Protein AF-A0ABD2MVD8-F1 (afdb_monomer)

Secondary structure (DSSP, 8-state):
--BS-SEEEGGGTEEE--------TT---EEEEEEEE---SSS-SBPEEEEEEE------------------------GGGS----GGGGGSHHHHHHHHHHHHHHHHHSPPP-----

Nearest PDB structures (foldseek):
  8xt3-assembly1_Lp  TM=1.617E-01  e=7.236E+00  Homo sapiens

Mean predicted aligned error: 17.41 Å

Sequence (118 aa):
MIHWYTRKRPSLGQRTIIDNVIKKQLSKLKINDCRVKRGTNCGSVHRLVAAKLVVPYQTSRSGTRTALVPEEQGTSISEDERKIYHLNLLQQESVKHLYQRRLDSALAEAPPSEDIEE

Organism: NCBI:txid559131

Radius of gyration: 27.2 Å; Cα contacts (8 Å, |Δi|>4): 95; chains: 1; bounding box: 60×36×73 Å

Solvent-accessible surface area (backbone atoms only — not comparable to full-atom values): 8044 Å² total; per-residue (Å²): 125,82,49,94,48,29,32,50,41,77,97,73,74,42,72,41,77,82,76,81,90,85,77,66,88,88,48,83,64,40,78,79,45,76,47,32,35,84,46,79,94,76,85,60,53,54,41,33,77,48,71,43,72,47,73,84,78,77,76,79,77,78,73,83,74,89,66,84,86,82,85,90,75,95,71,80,74,55,77,91,71,60,81,83,74,72,64,75,51,57,76,37,68,70,52,36,52,54,48,49,57,49,50,53,52,54,58,68,70,48,76,82,75,79,78,78,80,129

pLDDT: mean 78.52, std 19.09, range [34.72, 95.5]

Foldseek 3Di:
DFDDFFFADVVVRDGHHDDDDDDDPPDPKDFPDWTWAADDPPVDRGTDIDTDIDDPDDDPPPPPPPDDDDDDDDDPPDPVPDDDDPVVCCVDPVVVVVVVVVVVVVVVPDDDDPPPDD

Structure (mmCIF, N/CA/C/O backbone):
data_AF-A0ABD2MVD8-F1
#
_entry.id   AF-A0ABD2MVD8-F1
#
loop_
_atom_site.group_PDB
_atom_site.id
_atom_site.type_symbol
_atom_site.label_atom_id
_atom_site.label_alt_id
_atom_site.label_comp_id
_atom_site.label_asym_id
_atom_site.label_entity_id
_atom_site.label_seq_id
_atom_site.pdbx_PDB_ins_code
_atom_site.Cartn_x
_atom_site.Cartn_y
_atom_site.Cartn_z
_atom_site.occupancy
_atom_site.B_iso_or_equiv
_atom_site.auth_seq_id
_atom_site.auth_comp_id
_atom_site.auth_asym_id
_atom_site.auth_atom_id
_atom_site.pdbx_PDB_model_num
ATOM 1 N N . MET A 1 1 ? 3.556 -13.386 -15.592 1.00 62.25 1 MET A N 1
ATOM 2 C CA . MET A 1 1 ? 4.929 -12.964 -15.952 1.00 62.25 1 MET A CA 1
ATOM 3 C C . MET A 1 1 ? 5.449 -12.008 -14.885 1.00 62.25 1 MET A C 1
ATOM 5 O O . MET A 1 1 ? 4.766 -11.032 -14.596 1.00 62.25 1 MET A O 1
ATOM 9 N N . ILE A 1 2 ? 6.593 -12.318 -14.267 1.00 77.25 2 ILE A N 1
ATOM 10 C CA . ILE A 1 2 ? 7.269 -11.457 -13.279 1.00 77.25 2 ILE A CA 1
ATOM 11 C C . ILE A 1 2 ? 8.383 -10.694 -13.995 1.00 77.25 2 ILE A C 1
ATOM 13 O O . ILE A 1 2 ? 8.972 -11.180 -14.963 1.00 77.25 2 ILE A O 1
ATOM 17 N N . HIS A 1 3 ? 8.628 -9.469 -13.557 1.00 84.56 3 HIS A N 1
ATOM 18 C CA . HIS A 1 3 ? 9.578 -8.562 -14.169 1.00 84.56 3 HIS A CA 1
ATOM 19 C C . HIS A 1 3 ? 10.663 -8.144 -13.170 1.00 84.56 3 HIS A C 1
ATOM 21 O O . HIS A 1 3 ? 10.386 -7.981 -11.990 1.00 84.56 3 HIS A O 1
ATOM 27 N N . TRP A 1 4 ? 11.891 -7.954 -13.656 1.00 88.38 4 TRP A N 1
ATOM 28 C CA . TRP A 1 4 ? 13.054 -7.605 -12.821 1.00 88.38 4 TRP A CA 1
ATOM 29 C C . TRP A 1 4 ? 13.393 -6.108 -12.819 1.00 88.38 4 TRP A C 1
ATOM 31 O O . TRP A 1 4 ? 14.261 -5.670 -12.082 1.00 88.38 4 TRP A O 1
ATOM 41 N N . TYR A 1 5 ? 12.732 -5.317 -13.664 1.00 92.94 5 TYR A N 1
ATOM 42 C CA . TYR A 1 5 ? 12.973 -3.883 -13.827 1.00 92.94 5 TYR A CA 1
ATOM 43 C C . TYR A 1 5 ? 11.657 -3.122 -13.781 1.00 92.94 5 TYR A C 1
ATOM 45 O O . TYR A 1 5 ? 10.640 -3.644 -14.249 1.00 92.94 5 TYR A O 1
ATOM 53 N N . THR A 1 6 ? 11.683 -1.889 -13.281 1.00 93.69 6 THR A N 1
ATOM 54 C CA . THR A 1 6 ? 10.486 -1.052 -13.135 1.00 93.69 6 THR A CA 1
ATOM 55 C C . THR A 1 6 ? 10.352 -0.023 -14.248 1.00 93.69 6 THR A C 1
ATOM 57 O O . THR A 1 6 ? 9.245 0.409 -14.524 1.00 93.69 6 THR A O 1
ATOM 60 N N . ARG A 1 7 ? 11.422 0.289 -14.987 1.00 92.81 7 ARG A N 1
ATOM 61 C CA . ARG A 1 7 ? 11.368 1.165 -16.165 1.00 92.81 7 ARG A CA 1
ATOM 62 C C . ARG A 1 7 ? 12.151 0.594 -17.340 1.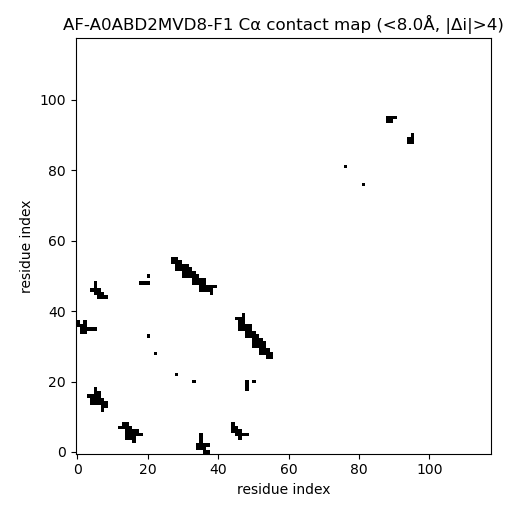00 92.81 7 ARG A C 1
ATOM 64 O O . ARG A 1 7 ? 13.213 -0.001 -17.162 1.00 92.81 7 ARG A O 1
ATOM 71 N N . LYS A 1 8 ? 11.640 0.803 -18.556 1.00 92.81 8 LYS A N 1
ATOM 72 C CA . LYS A 1 8 ? 12.334 0.515 -19.822 1.00 92.81 8 LYS A CA 1
ATOM 73 C C . LYS A 1 8 ? 12.445 1.793 -20.643 1.00 92.81 8 LYS A C 1
ATOM 75 O O . LYS A 1 8 ? 11.443 2.456 -20.855 1.00 92.81 8 LYS A O 1
ATOM 80 N N . ARG A 1 9 ? 13.627 2.117 -21.163 1.00 92.44 9 ARG A N 1
ATOM 81 C CA . ARG A 1 9 ? 13.820 3.198 -22.143 1.00 92.44 9 ARG A CA 1
ATOM 82 C C . ARG A 1 9 ? 14.218 2.576 -23.483 1.00 92.44 9 ARG A C 1
ATOM 84 O O . ARG A 1 9 ? 15.401 2.308 -23.674 1.00 92.44 9 ARG A O 1
ATOM 91 N N . PRO A 1 10 ? 13.261 2.293 -24.390 1.00 89.94 10 PRO A N 1
ATOM 92 C CA . PRO A 1 10 ? 13.557 1.607 -25.647 1.00 89.94 10 PRO A CA 1
ATOM 93 C C . PRO A 1 10 ? 14.575 2.351 -26.513 1.00 89.94 10 PRO A C 1
ATOM 95 O O . PRO A 1 10 ? 15.480 1.713 -27.032 1.00 89.94 10 PRO A O 1
ATOM 98 N N . SER A 1 11 ? 14.480 3.683 -26.580 1.00 92.62 11 SER A N 1
ATOM 99 C CA . SER A 1 11 ? 15.392 4.542 -27.352 1.00 92.62 11 SER A CA 1
ATOM 100 C C . SER A 1 11 ? 16.857 4.449 -26.922 1.00 92.62 11 SER A C 1
ATOM 102 O O . SER A 1 11 ? 17.740 4.708 -27.726 1.00 92.62 11 SER A O 1
ATOM 104 N N . LEU A 1 12 ? 17.120 4.068 -25.669 1.00 92.25 12 LEU A N 1
ATOM 105 C CA . LEU A 1 12 ? 18.468 3.926 -25.111 1.00 92.25 12 LEU A CA 1
ATOM 106 C C . LEU A 1 12 ? 18.836 2.462 -24.823 1.00 92.25 12 LEU A C 1
ATOM 108 O O . LEU A 1 12 ? 19.884 2.197 -24.249 1.00 92.25 12 LEU A O 1
ATOM 112 N N . GLY A 1 13 ? 17.947 1.504 -25.109 1.00 91.69 13 GLY A N 1
ATOM 113 C CA . GLY A 1 13 ? 18.134 0.095 -24.736 1.00 91.69 13 GLY A CA 1
ATOM 114 C C . GLY A 1 13 ? 18.179 -0.181 -23.222 1.00 91.69 13 GLY A C 1
ATOM 115 O O . GLY A 1 13 ? 18.470 -1.301 -22.808 1.00 91.69 13 GLY A O 1
ATOM 116 N N . GLN A 1 14 ? 17.864 0.803 -22.374 1.00 94.50 14 GLN A N 1
ATOM 117 C CA . GLN A 1 14 ? 18.086 0.731 -20.927 1.00 94.50 14 GLN A CA 1
ATOM 118 C C . GLN A 1 14 ? 16.904 0.133 -20.155 1.00 94.50 14 GLN A C 1
ATOM 120 O O . GLN A 1 14 ? 15.730 0.310 -20.505 1.00 94.50 14 GLN A O 1
ATOM 125 N N . ARG A 1 15 ? 17.224 -0.538 -19.044 1.00 94.50 15 ARG A N 1
ATOM 126 C CA . ARG A 1 15 ? 16.275 -1.075 -18.059 1.00 94.50 15 ARG A CA 1
ATOM 127 C C . ARG A 1 15 ? 16.759 -0.692 -16.666 1.00 94.50 15 ARG A C 1
ATOM 129 O O . ARG A 1 15 ? 17.923 -0.918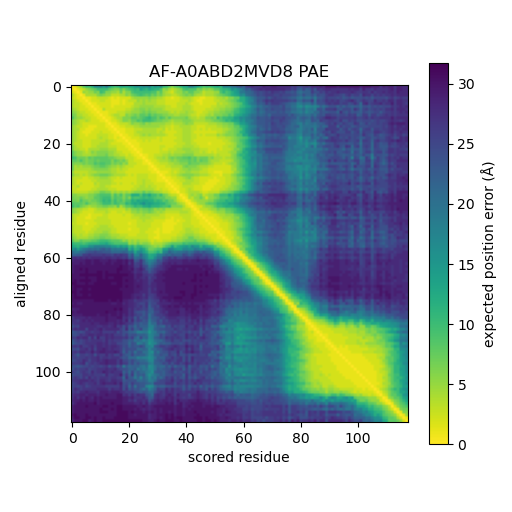 -16.359 1.00 94.50 15 ARG A O 1
ATOM 136 N N . THR A 1 16 ? 15.889 -0.119 -15.841 1.00 95.19 16 THR A N 1
ATOM 137 C CA . THR A 1 16 ? 16.261 0.365 -14.503 1.00 95.19 16 THR A CA 1
ATOM 138 C C . THR A 1 16 ? 15.220 -0.011 -13.450 1.00 95.19 16 THR A C 1
ATOM 140 O O . THR A 1 16 ? 14.058 -0.279 -13.771 1.00 95.19 16 THR A O 1
ATOM 143 N N . ILE A 1 17 ? 15.653 -0.048 -12.187 1.00 94.62 17 ILE A N 1
ATOM 144 C CA . ILE A 1 17 ? 14.809 -0.215 -10.999 1.00 94.62 17 ILE A CA 1
ATOM 145 C C . ILE A 1 17 ? 14.806 1.132 -10.283 1.00 94.62 17 ILE A C 1
ATOM 147 O O . ILE A 1 17 ? 15.823 1.541 -9.734 1.00 94.62 17 ILE A O 1
ATOM 151 N N . ILE A 1 18 ? 13.693 1.850 -10.368 1.00 94.44 18 ILE A N 1
ATOM 152 C CA . ILE A 1 18 ? 13.551 3.197 -9.792 1.00 94.44 18 ILE A CA 1
ATOM 153 C C . ILE A 1 18 ? 12.278 3.352 -8.959 1.00 94.44 18 ILE A C 1
ATOM 155 O O . ILE A 1 18 ? 12.164 4.300 -8.191 1.00 94.44 18 ILE A O 1
ATOM 159 N N . ASP A 1 19 ? 11.343 2.413 -9.088 1.00 93.19 19 ASP A N 1
ATOM 160 C CA . ASP A 1 19 ? 10.095 2.393 -8.338 1.00 93.19 19 ASP A CA 1
ATOM 161 C C . ASP A 1 19 ? 10.243 1.380 -7.197 1.00 93.19 19 ASP A C 1
ATOM 163 O O . ASP A 1 19 ? 10.553 0.212 -7.436 1.00 93.19 19 ASP A O 1
ATOM 167 N N . ASN A 1 20 ? 10.042 1.817 -5.954 1.00 93.88 20 ASN A N 1
ATOM 168 C CA . ASN A 1 20 ? 10.298 1.008 -4.763 1.00 93.88 20 ASN A CA 1
ATOM 169 C C . ASN A 1 20 ? 9.115 1.057 -3.793 1.00 93.88 20 ASN A C 1
ATOM 171 O O . ASN A 1 20 ? 8.376 2.039 -3.742 1.00 93.88 20 ASN A O 1
ATOM 175 N N . VAL A 1 21 ? 8.971 0.009 -2.979 1.00 93.75 21 VAL A N 1
ATOM 176 C CA . VAL A 1 21 ? 8.042 -0.018 -1.841 1.00 93.75 21 VAL A CA 1
ATOM 177 C C . VAL A 1 21 ? 8.863 0.085 -0.565 1.00 93.75 21 VAL A C 1
ATOM 179 O O . VAL A 1 21 ? 9.654 -0.805 -0.261 1.00 93.75 21 VAL A O 1
ATOM 182 N N . ILE A 1 22 ? 8.678 1.172 0.179 1.00 93.88 22 ILE A N 1
ATOM 183 C CA . ILE A 1 22 ? 9.423 1.460 1.407 1.00 93.88 22 ILE A CA 1
ATOM 184 C C . ILE A 1 22 ? 8.449 1.418 2.583 1.00 93.88 22 ILE A C 1
ATOM 186 O O . ILE A 1 22 ? 7.353 1.972 2.511 1.00 93.88 22 ILE A O 1
ATOM 190 N N . LYS A 1 23 ? 8.851 0.768 3.679 1.00 92.88 23 LYS A N 1
ATOM 191 C CA . LYS A 1 23 ? 8.099 0.761 4.939 1.00 92.88 23 LYS A CA 1
ATOM 192 C C . LYS A 1 23 ? 8.923 1.379 6.063 1.00 92.88 23 LYS A C 1
ATOM 194 O O . LYS A 1 23 ? 10.147 1.266 6.072 1.00 92.88 23 LYS A O 1
ATOM 199 N N . LYS A 1 24 ? 8.246 1.969 7.049 1.00 92.81 24 LYS A N 1
ATOM 200 C CA . LYS A 1 24 ? 8.893 2.380 8.303 1.00 92.81 24 LYS A CA 1
ATOM 201 C C . LYS A 1 24 ? 9.376 1.140 9.062 1.00 92.81 24 LYS A C 1
ATOM 203 O O . LYS A 1 24 ? 8.626 0.171 9.177 1.00 92.81 24 LYS A O 1
ATOM 208 N N . GLN A 1 25 ? 10.587 1.192 9.617 1.00 87.81 25 GLN A N 1
ATOM 209 C CA . GLN A 1 25 ? 11.192 0.074 10.352 1.00 87.81 25 GLN A CA 1
ATOM 210 C C . GLN A 1 25 ? 10.353 -0.351 11.567 1.00 87.81 25 GLN A C 1
ATOM 212 O O . GLN A 1 25 ? 10.147 -1.540 11.780 1.00 87.81 25 GLN A O 1
ATOM 217 N N . LEU A 1 26 ? 9.802 0.621 12.299 1.00 89.31 26 LEU A N 1
ATOM 218 C CA . LEU A 1 26 ? 8.966 0.392 13.485 1.00 89.31 26 LEU A CA 1
ATOM 219 C C . LEU A 1 26 ? 7.502 0.043 13.160 1.00 89.31 26 LEU A C 1
ATOM 221 O O . LEU A 1 26 ? 6.683 -0.117 14.062 1.00 89.31 26 LEU A O 1
ATOM 225 N N . SER A 1 27 ? 7.126 -0.048 11.881 1.00 86.25 27 SER A N 1
ATOM 226 C CA . SER A 1 27 ? 5.752 -0.391 11.516 1.00 86.25 27 SER A CA 1
ATOM 227 C C . SER A 1 27 ? 5.463 -1.867 11.785 1.00 86.25 27 SER A C 1
ATOM 229 O O . SER A 1 27 ? 6.202 -2.746 11.340 1.00 86.25 27 SER A O 1
ATOM 231 N N . LYS A 1 28 ? 4.315 -2.147 12.417 1.00 86.44 28 LYS A N 1
ATOM 232 C CA . LYS A 1 28 ? 3.778 -3.511 12.566 1.00 86.44 28 LYS A CA 1
ATOM 233 C C . LYS A 1 28 ? 3.296 -4.116 11.232 1.00 86.44 28 LYS A C 1
ATOM 235 O O . LYS A 1 28 ? 2.975 -5.301 11.180 1.00 86.44 28 LYS A O 1
ATOM 240 N N . LEU A 1 29 ? 3.251 -3.329 10.150 1.00 89.19 29 LEU A N 1
ATOM 241 C CA . LEU A 1 29 ? 2.884 -3.802 8.816 1.00 89.19 29 LEU A CA 1
ATOM 242 C C . LEU A 1 29 ? 3.954 -4.747 8.253 1.00 89.19 29 LEU A C 1
ATOM 244 O O . LEU A 1 29 ? 5.149 -4.423 8.184 1.00 89.19 29 LEU A O 1
ATOM 248 N N . LYS A 1 30 ? 3.514 -5.918 7.785 1.00 90.94 30 LYS A N 1
ATOM 249 C CA . LYS A 1 30 ? 4.380 -6.892 7.111 1.00 90.94 30 LYS A CA 1
ATOM 250 C C . LYS A 1 30 ? 4.099 -6.882 5.612 1.00 90.94 30 LYS A C 1
ATOM 252 O O . LYS A 1 30 ? 2.952 -6.992 5.191 1.00 90.94 30 LYS A O 1
ATOM 257 N N . ILE A 1 31 ? 5.151 -6.756 4.805 1.00 93.50 31 ILE A N 1
ATOM 258 C CA . ILE A 1 31 ? 5.075 -6.972 3.357 1.00 93.50 31 ILE A CA 1
ATOM 259 C C . ILE A 1 31 ? 5.224 -8.478 3.145 1.00 93.50 31 ILE A C 1
ATOM 261 O O . ILE A 1 31 ? 6.244 -9.040 3.527 1.00 93.50 31 ILE A O 1
ATOM 265 N N . ASN A 1 32 ? 4.198 -9.121 2.595 1.00 94.19 32 ASN A N 1
ATOM 266 C CA . ASN A 1 32 ? 4.183 -10.563 2.346 1.00 94.19 32 ASN A CA 1
ATOM 267 C C . ASN A 1 32 ? 4.744 -10.908 0.959 1.00 94.19 32 ASN A C 1
ATOM 269 O O . ASN A 1 32 ? 5.399 -11.924 0.776 1.00 94.19 32 ASN A O 1
ATOM 273 N N . ASP A 1 33 ? 4.488 -10.049 -0.028 1.00 94.50 33 ASP A N 1
ATOM 274 C CA . ASP A 1 33 ? 4.962 -10.224 -1.401 1.00 94.50 33 ASP A CA 1
ATOM 275 C C . ASP A 1 33 ? 5.174 -8.852 -2.042 1.00 94.50 33 ASP A C 1
ATOM 277 O O . ASP A 1 33 ? 4.420 -7.915 -1.770 1.00 94.50 33 ASP A O 1
ATOM 281 N N . CYS A 1 34 ? 6.185 -8.733 -2.897 1.00 93.38 34 CYS A N 1
ATOM 282 C CA . CYS A 1 34 ? 6.431 -7.550 -3.712 1.00 93.38 34 CYS A CA 1
ATOM 283 C C . CYS A 1 34 ? 6.894 -8.003 -5.093 1.00 93.38 34 CYS A C 1
ATOM 285 O O . CYS A 1 34 ? 7.886 -8.721 -5.218 1.00 93.38 34 CYS A O 1
ATOM 287 N N . ARG A 1 35 ? 6.159 -7.621 -6.139 1.00 94.56 35 ARG A N 1
ATOM 288 C CA . ARG A 1 35 ? 6.447 -8.046 -7.512 1.00 94.56 35 ARG A CA 1
ATOM 289 C C . ARG A 1 35 ? 6.243 -6.910 -8.485 1.00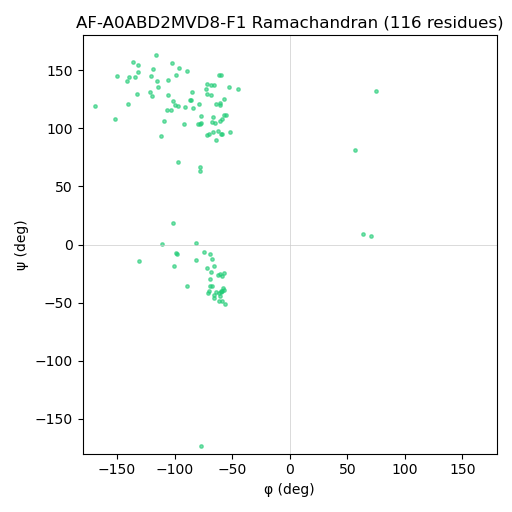 94.56 35 ARG A C 1
ATOM 291 O O . ARG A 1 35 ? 5.277 -6.153 -8.391 1.00 94.56 35 ARG A O 1
ATOM 298 N N . VAL A 1 36 ? 7.095 -6.880 -9.501 1.00 93.88 36 VAL A N 1
ATOM 299 C CA . VAL A 1 36 ? 6.870 -6.042 -10.671 1.00 93.88 36 VAL A CA 1
ATOM 300 C C . VAL A 1 36 ? 6.008 -6.807 -11.671 1.00 93.88 36 VAL A C 1
ATOM 302 O O . VAL A 1 36 ? 6.343 -7.917 -12.098 1.00 93.88 36 VAL A O 1
ATOM 305 N N . LYS A 1 37 ? 4.885 -6.203 -12.049 1.00 91.81 37 LYS A N 1
ATOM 306 C CA . LYS A 1 37 ? 3.890 -6.737 -12.979 1.00 91.81 37 LYS A CA 1
ATOM 307 C C . LYS A 1 37 ? 3.805 -5.861 -14.226 1.00 91.81 37 LYS A C 1
ATOM 309 O O . LYS A 1 37 ? 4.264 -4.716 -14.252 1.00 91.81 37 LYS A O 1
ATOM 314 N N . ARG A 1 38 ? 3.208 -6.403 -15.288 1.00 86.69 38 ARG A N 1
ATOM 315 C CA . ARG A 1 38 ? 2.781 -5.580 -16.423 1.00 86.69 38 ARG A CA 1
ATOM 316 C C . ARG A 1 38 ? 1.696 -4.624 -15.909 1.00 86.69 38 ARG A C 1
ATOM 318 O O . ARG A 1 38 ? 0.719 -5.086 -15.329 1.00 86.69 38 ARG A O 1
ATOM 325 N N . GLY A 1 39 ? 1.929 -3.321 -16.043 1.00 82.25 39 GLY A N 1
ATOM 326 C CA . GLY A 1 39 ? 0.947 -2.295 -15.689 1.00 82.25 39 GLY A CA 1
ATOM 327 C C . GLY A 1 39 ? -0.151 -2.167 -16.744 1.00 82.25 39 GLY A C 1
ATOM 328 O O . GLY A 1 39 ? -0.202 -2.942 -17.702 1.00 82.25 39 GLY A O 1
ATOM 329 N N . THR A 1 40 ? -1.013 -1.169 -16.579 1.00 81.94 40 THR A N 1
ATOM 330 C CA . THR A 1 40 ? -1.993 -0.775 -17.594 1.00 81.94 40 THR A CA 1
ATOM 331 C C . THR A 1 40 ? -1.298 -0.353 -18.890 1.00 81.94 40 THR A C 1
ATOM 333 O O . THR A 1 40 ? -0.208 0.221 -18.879 1.00 81.94 40 THR A O 1
ATOM 336 N N . ASN A 1 41 ? -1.926 -0.642 -20.032 1.00 80.00 41 ASN A N 1
ATOM 337 C CA . ASN A 1 41 ? -1.409 -0.266 -21.350 1.00 80.00 41 ASN A CA 1
ATOM 338 C C . ASN A 1 41 ? -1.683 1.223 -21.632 1.00 80.00 41 ASN A C 1
ATOM 340 O O . ASN A 1 41 ? -2.432 1.559 -22.539 1.00 80.00 41 ASN A O 1
ATOM 344 N N . CYS A 1 42 ? -1.098 2.113 -20.832 1.00 81.12 42 CYS A N 1
ATOM 345 C CA . CYS A 1 42 ? -1.268 3.567 -20.928 1.00 81.12 42 CYS A CA 1
ATOM 346 C C . CYS A 1 42 ? -0.091 4.275 -21.624 1.00 81.12 42 CYS A C 1
ATOM 348 O O . CYS A 1 42 ? 0.121 5.465 -21.424 1.00 81.12 42 CYS A O 1
ATOM 350 N N . GLY A 1 43 ? 0.738 3.546 -22.380 1.00 82.00 43 GLY A N 1
ATOM 351 C CA . GLY A 1 43 ? 1.945 4.107 -23.005 1.00 82.00 43 GLY A CA 1
ATOM 352 C C . GLY A 1 43 ? 3.070 4.449 -22.017 1.00 82.00 43 GLY A C 1
ATOM 353 O O . GLY A 1 43 ? 4.085 5.018 -22.411 1.00 82.00 43 GLY A O 1
ATOM 354 N N . SER A 1 44 ? 2.927 4.082 -20.740 1.00 87.62 44 SER A N 1
ATOM 355 C CA . SER A 1 44 ? 3.969 4.312 -19.744 1.00 87.62 44 SER A CA 1
ATOM 356 C C . SER A 1 44 ? 5.198 3.441 -19.998 1.00 87.62 44 SER A C 1
ATOM 358 O O . SER A 1 44 ? 5.117 2.237 -20.249 1.00 87.62 44 SER A O 1
ATOM 360 N N . VAL A 1 45 ? 6.369 4.060 -19.858 1.00 90.19 45 VAL A N 1
ATOM 361 C CA . VAL A 1 45 ? 7.669 3.378 -19.848 1.00 90.19 45 VAL A CA 1
ATOM 362 C C . VAL A 1 45 ? 7.939 2.634 -18.533 1.00 90.19 45 VAL A C 1
ATOM 364 O O . VAL A 1 45 ? 8.938 1.913 -18.427 1.00 90.19 45 VAL A O 1
ATOM 367 N N . HIS A 1 46 ? 7.061 2.806 -17.539 1.00 92.31 46 HIS A N 1
ATOM 368 C CA . HIS A 1 46 ? 7.133 2.168 -16.230 1.00 92.31 46 HIS A CA 1
ATOM 369 C C . HIS A 1 46 ? 6.275 0.901 -16.158 1.00 92.31 46 HIS A C 1
ATOM 371 O O . HIS A 1 46 ? 5.259 0.742 -16.834 1.00 92.31 46 HIS A O 1
ATOM 377 N N . ARG A 1 47 ? 6.697 -0.016 -15.294 1.00 91.62 47 ARG A N 1
ATOM 378 C CA . ARG A 1 47 ? 5.971 -1.214 -14.894 1.00 91.62 47 ARG A CA 1
ATOM 379 C C . ARG A 1 47 ? 5.349 -1.004 -13.524 1.00 91.62 47 ARG A C 1
ATOM 381 O O . ARG A 1 47 ? 5.829 -0.211 -12.724 1.00 91.62 47 ARG A O 1
ATOM 388 N N . LEU A 1 48 ? 4.291 -1.758 -13.251 1.00 92.75 48 LEU A N 1
ATOM 389 C CA . LEU A 1 48 ? 3.577 -1.669 -11.987 1.00 92.75 48 LEU A CA 1
ATOM 390 C C . LEU A 1 48 ? 4.341 -2.428 -10.902 1.00 92.75 48 LEU A C 1
ATOM 392 O O . LEU A 1 48 ? 4.529 -3.639 -11.021 1.00 92.75 48 LEU A O 1
ATOM 396 N N . VAL A 1 49 ? 4.727 -1.743 -9.830 1.00 94.19 49 VAL A N 1
ATOM 397 C CA . VAL A 1 49 ? 5.222 -2.382 -8.606 1.00 94.19 49 VAL A CA 1
ATOM 398 C C . VAL A 1 49 ? 4.034 -2.623 -7.684 1.00 94.19 49 VAL A C 1
ATOM 400 O O . VAL A 1 49 ? 3.347 -1.685 -7.294 1.00 94.19 49 VAL A O 1
ATOM 403 N N . ALA A 1 50 ? 3.765 -3.886 -7.365 1.00 94.19 50 ALA A N 1
ATOM 404 C CA . ALA A 1 50 ? 2.641 -4.281 -6.527 1.00 94.19 50 ALA A CA 1
ATOM 405 C C . ALA A 1 50 ? 3.145 -4.996 -5.272 1.00 94.19 50 ALA A C 1
ATOM 407 O O . ALA A 1 50 ? 3.883 -5.977 -5.376 1.00 94.19 50 ALA A O 1
ATOM 408 N N . ALA A 1 51 ? 2.698 -4.536 -4.103 1.00 94.56 51 ALA A N 1
ATOM 409 C CA . ALA A 1 51 ? 2.982 -5.166 -2.820 1.00 94.56 51 ALA A CA 1
ATOM 410 C C . ALA A 1 51 ? 1.706 -5.706 -2.167 1.00 94.56 51 ALA A C 1
ATOM 412 O O . ALA A 1 51 ? 0.657 -5.064 -2.196 1.00 94.56 51 ALA A O 1
ATOM 413 N N . LYS A 1 52 ? 1.812 -6.885 -1.550 1.00 95.06 52 LYS A N 1
ATOM 414 C CA . LYS A 1 52 ? 0.783 -7.467 -0.688 1.00 95.06 52 LYS A CA 1
ATOM 415 C C . LYS A 1 52 ? 1.161 -7.205 0.764 1.00 95.06 52 LYS A C 1
ATOM 417 O O . LYS A 1 52 ? 2.215 -7.647 1.220 1.00 95.06 52 LYS A O 1
ATOM 422 N N . LEU A 1 53 ? 0.296 -6.499 1.483 1.00 93.56 53 LEU A N 1
ATOM 423 C CA . LEU A 1 53 ? 0.507 -6.120 2.877 1.00 93.56 53 LEU A CA 1
ATOM 424 C C . LEU A 1 53 ? -0.371 -6.969 3.798 1.00 93.56 53 LEU A C 1
ATOM 426 O O . LEU A 1 53 ? -1.518 -7.265 3.471 1.00 93.56 53 LEU A O 1
ATOM 430 N N . VAL A 1 54 ? 0.172 -7.340 4.953 1.00 91.94 54 VAL A N 1
ATOM 431 C CA . VAL A 1 54 ? -0.577 -7.903 6.077 1.00 91.94 54 VAL A CA 1
ATOM 432 C C . VAL A 1 54 ? -0.732 -6.799 7.110 1.00 91.94 54 VAL A C 1
ATOM 434 O O . VAL A 1 54 ? 0.258 -6.306 7.663 1.00 91.94 54 VAL A O 1
ATOM 437 N N . VAL A 1 55 ? -1.983 -6.409 7.339 1.00 87.00 55 VAL A N 1
ATOM 438 C CA . VAL A 1 55 ? -2.361 -5.428 8.352 1.00 87.00 55 VAL A CA 1
ATOM 439 C C . VAL A 1 55 ? -2.803 -6.202 9.592 1.00 87.00 55 VAL A C 1
ATOM 441 O O . VAL A 1 55 ? -3.751 -6.983 9.493 1.00 87.00 55 VAL A O 1
ATOM 444 N N . PRO A 1 56 ? -2.135 -6.040 10.747 1.00 81.12 56 PRO A N 1
ATOM 445 C CA . PRO A 1 56 ? -2.620 -6.628 11.985 1.00 81.12 56 PRO A CA 1
ATOM 446 C C . PRO A 1 56 ? -3.917 -5.914 12.374 1.00 81.12 56 PRO A C 1
ATOM 448 O O . PRO A 1 56 ? -3.896 -4.761 12.800 1.00 81.12 56 PRO A O 1
ATOM 451 N N . TYR A 1 57 ? -5.050 -6.583 12.176 1.00 76.94 57 TYR A N 1
ATOM 452 C CA . TYR A 1 57 ? -6.346 -6.078 12.608 1.00 76.94 57 TYR A CA 1
ATOM 453 C C . TYR A 1 57 ? -6.470 -6.290 14.117 1.00 76.94 57 TYR A C 1
ATOM 455 O O . TYR A 1 57 ? -6.552 -7.425 14.585 1.00 76.94 57 TYR A O 1
ATOM 463 N N . GLN A 1 58 ? -6.444 -5.205 14.890 1.00 71.94 58 GLN A N 1
ATOM 464 C CA . GLN A 1 58 ? -6.820 -5.264 16.297 1.00 71.94 58 GLN A CA 1
ATOM 465 C C . GLN A 1 58 ? -8.344 -5.264 16.366 1.00 71.94 58 GLN A C 1
ATOM 467 O O . GLN A 1 58 ? -8.982 -4.229 16.184 1.00 71.94 58 GLN A O 1
ATOM 472 N N . THR A 1 59 ? -8.937 -6.430 16.623 1.00 60.59 59 THR A N 1
ATOM 473 C CA . THR A 1 59 ? -10.336 -6.477 17.048 1.00 60.59 59 THR A CA 1
ATOM 474 C C . THR A 1 59 ? -10.365 -5.820 18.425 1.00 60.59 59 THR A C 1
ATOM 476 O O . THR A 1 59 ? -9.839 -6.397 19.381 1.00 60.59 59 THR A O 1
ATOM 479 N N . SER A 1 60 ? -10.939 -4.626 18.576 1.00 54.69 60 SER A N 1
ATOM 480 C CA . SER A 1 60 ? -11.329 -4.207 19.918 1.00 54.69 60 SER A CA 1
ATOM 481 C C . SER A 1 60 ? -12.456 -5.148 20.327 1.00 54.69 60 SER A C 1
ATOM 483 O O . SER A 1 60 ? -13.604 -4.952 19.927 1.00 54.69 60 SER A O 1
ATOM 485 N N . ARG A 1 61 ? -12.146 -6.208 21.076 1.00 50.31 61 ARG A N 1
ATOM 486 C CA . ARG A 1 61 ? -13.171 -6.874 21.872 1.00 50.31 61 ARG A CA 1
ATOM 487 C C . ARG A 1 61 ? -13.643 -5.818 22.861 1.00 50.31 61 ARG A C 1
ATOM 489 O O . ARG A 1 61 ? -12.964 -5.537 23.842 1.00 50.31 61 ARG A O 1
ATOM 496 N N . SER A 1 62 ? -14.752 -5.160 22.533 1.00 45.34 62 SER A N 1
ATOM 497 C CA . SER A 1 62 ? -15.516 -4.393 23.505 1.00 45.34 62 SER A CA 1
ATOM 498 C C . SER A 1 62 ? -16.014 -5.423 24.505 1.00 45.34 62 SER A C 1
ATOM 500 O O . SER A 1 62 ? -17.017 -6.089 24.273 1.00 45.34 62 SER A O 1
ATOM 502 N N . GLY A 1 63 ? -15.218 -5.666 25.542 1.00 41.00 63 GLY A N 1
ATOM 503 C CA . GLY A 1 63 ? -15.645 -6.454 26.676 1.00 41.00 63 GLY A CA 1
ATOM 504 C C . GLY A 1 63 ? -16.760 -5.682 27.352 1.00 41.00 63 GLY A C 1
ATOM 505 O O . GLY A 1 63 ? -16.503 -4.681 28.017 1.00 41.00 63 GLY A O 1
ATOM 506 N N . THR A 1 64 ? -17.990 -6.137 27.154 1.00 45.62 64 THR A N 1
ATOM 507 C CA . THR A 1 64 ? -19.091 -5.912 28.080 1.00 45.62 64 THR A CA 1
ATOM 508 C C . THR A 1 64 ? -18.599 -6.341 29.463 1.00 45.62 64 THR A C 1
ATOM 510 O O . THR A 1 64 ? -18.545 -7.528 29.769 1.00 45.62 64 THR A O 1
ATOM 513 N N . ARG A 1 65 ? -18.140 -5.386 30.277 1.00 39.66 65 ARG A N 1
ATOM 514 C CA . ARG A 1 65 ? -17.925 -5.576 31.714 1.00 39.66 65 ARG A CA 1
ATOM 515 C C . ARG A 1 65 ? -19.149 -5.031 32.437 1.00 39.66 65 ARG A C 1
ATOM 517 O O . ARG A 1 65 ? -19.078 -4.006 33.101 1.00 39.66 65 ARG A O 1
ATOM 524 N N . THR A 1 66 ? -20.269 -5.733 32.316 1.00 42.34 66 THR A N 1
ATOM 525 C CA . THR A 1 66 ? -21.184 -5.864 33.450 1.00 42.34 66 THR A CA 1
ATOM 526 C C . THR A 1 66 ? -20.491 -6.797 34.434 1.00 42.34 66 THR A C 1
ATOM 528 O O . THR A 1 66 ? -20.517 -8.012 34.285 1.00 42.34 66 THR A O 1
ATOM 531 N N . ALA A 1 67 ? -19.772 -6.226 35.394 1.00 36.09 67 ALA A N 1
ATOM 532 C CA . ALA A 1 67 ? -19.360 -6.944 36.588 1.00 36.09 67 ALA A CA 1
ATOM 533 C C . ALA A 1 67 ? -19.219 -5.921 37.711 1.00 36.09 67 ALA A C 1
ATOM 535 O O . ALA A 1 67 ? -18.328 -5.070 37.697 1.00 36.09 67 ALA A O 1
ATOM 536 N N . LEU A 1 68 ? -20.178 -6.006 38.625 1.00 42.81 68 LEU A N 1
ATOM 537 C CA . LEU A 1 68 ? -20.212 -5.375 39.932 1.00 42.81 68 LEU A CA 1
ATOM 538 C C . LEU A 1 68 ? -18.844 -5.540 40.620 1.00 42.81 68 LEU A C 1
ATOM 540 O O . LEU A 1 68 ? -18.256 -6.619 40.602 1.00 42.81 68 LEU A O 1
ATOM 544 N N . VAL A 1 69 ? -18.330 -4.453 41.188 1.00 37.94 69 VAL A N 1
ATOM 545 C CA . VAL A 1 69 ? -17.131 -4.429 42.049 1.00 37.94 69 VAL A CA 1
ATOM 546 C C . VAL A 1 69 ? -17.531 -5.095 43.383 1.00 37.94 69 VAL A C 1
ATOM 548 O O . VAL A 1 69 ? -18.659 -4.858 43.820 1.00 37.94 69 VAL A O 1
ATOM 551 N N . PRO A 1 70 ? -16.698 -5.953 44.013 1.00 42.03 70 PRO A N 1
ATOM 552 C CA . PRO A 1 70 ? -15.681 -5.427 44.928 1.00 42.03 70 PRO A CA 1
ATOM 553 C C . PRO A 1 70 ? -14.306 -6.125 44.907 1.00 42.03 70 PRO A C 1
ATOM 555 O O . PRO A 1 70 ? -14.203 -7.344 44.883 1.00 42.03 70 PRO A O 1
ATOM 558 N N . GLU A 1 71 ? -13.287 -5.267 45.024 1.00 41.50 71 GLU A N 1
ATOM 559 C CA . GLU A 1 71 ? -12.062 -5.429 45.829 1.00 41.50 71 GLU A CA 1
ATOM 560 C C . GLU A 1 71 ? -10.924 -6.379 45.383 1.00 41.50 71 GLU A C 1
ATOM 562 O O . GLU A 1 71 ? -11.089 -7.545 45.046 1.00 41.50 71 GLU A O 1
ATOM 567 N N . GLU A 1 72 ? -9.724 -5.791 45.454 1.00 44.44 72 GLU A N 1
ATOM 568 C CA . GLU A 1 72 ? -8.419 -6.399 45.731 1.00 44.44 72 GLU A CA 1
ATOM 569 C C . GLU A 1 72 ? -7.913 -7.545 44.844 1.00 44.44 72 GLU A C 1
ATOM 571 O O . GLU A 1 72 ? -7.867 -8.709 45.231 1.00 44.44 72 GLU A O 1
ATOM 576 N N . GLN A 1 73 ? -7.347 -7.171 43.694 1.00 34.72 73 GLN A N 1
ATOM 577 C CA . GLN A 1 73 ? -6.033 -7.661 43.256 1.00 34.72 73 GLN A CA 1
ATOM 578 C C . GLN A 1 73 ? -5.565 -6.841 42.053 1.00 34.72 73 GLN A C 1
ATOM 580 O O . GLN A 1 73 ? -6.226 -6.781 41.016 1.00 34.72 73 GLN A O 1
ATOM 585 N N . GLY A 1 74 ? -4.422 -6.172 42.213 1.00 40.38 74 GLY A N 1
ATOM 586 C CA . GLY A 1 74 ? -3.829 -5.301 41.206 1.00 40.38 74 GLY A CA 1
ATOM 587 C C . GLY A 1 74 ? -3.531 -6.049 39.911 1.00 40.38 74 GLY A C 1
ATOM 588 O O . GLY A 1 74 ? -2.472 -6.644 39.751 1.00 40.38 74 GLY A O 1
ATOM 589 N N . THR A 1 75 ? -4.455 -5.981 38.960 1.00 38.75 75 THR A N 1
ATOM 590 C CA . THR A 1 75 ? -4.173 -6.266 37.557 1.00 38.75 75 THR A CA 1
ATOM 591 C C . THR A 1 75 ? -3.817 -4.936 36.919 1.00 38.75 75 THR A C 1
ATOM 593 O O . THR A 1 75 ? -4.673 -4.080 36.692 1.00 38.75 75 THR A O 1
ATOM 596 N N . SER A 1 76 ? -2.523 -4.728 36.692 1.00 44.84 76 SER A N 1
ATOM 597 C CA . SER A 1 76 ? -2.011 -3.600 35.927 1.00 44.84 76 SER A CA 1
ATOM 598 C C . SER A 1 76 ? -2.591 -3.664 34.514 1.00 44.84 76 SER A C 1
ATOM 600 O O . SER A 1 76 ? -2.083 -4.356 33.636 1.00 44.84 76 SER A O 1
ATOM 602 N N . ILE A 1 77 ? -3.693 -2.944 34.295 1.00 47.03 77 ILE A N 1
ATOM 603 C CA . ILE A 1 77 ? -4.170 -2.616 32.952 1.00 47.03 77 ILE A CA 1
ATOM 604 C C . ILE A 1 77 ? -3.006 -1.889 32.280 1.00 47.03 77 ILE A C 1
ATOM 606 O O . ILE A 1 77 ? -2.642 -0.795 32.719 1.00 47.03 77 ILE A O 1
ATOM 610 N N . SER A 1 78 ? -2.392 -2.525 31.280 1.00 51.81 78 SER A N 1
ATOM 611 C CA . SER A 1 78 ? -1.294 -1.930 30.519 1.00 51.81 78 SER A CA 1
ATOM 612 C C . SER A 1 78 ? -1.725 -0.556 29.995 1.00 51.81 78 SER A C 1
ATOM 614 O O . SER A 1 78 ? -2.858 -0.389 29.540 1.00 51.81 78 SER A O 1
ATOM 616 N N . GLU A 1 79 ? -0.862 0.457 30.104 1.00 53.62 79 GLU A N 1
ATOM 617 C CA . GLU A 1 79 ? -1.197 1.833 29.695 1.00 53.62 79 GLU A CA 1
ATOM 618 C C . GLU A 1 79 ? -1.627 1.916 28.217 1.00 53.62 79 GLU A C 1
ATOM 620 O O . GLU A 1 79 ? -2.436 2.771 27.861 1.00 53.62 79 GLU A O 1
ATOM 625 N N . ASP A 1 80 ? -1.191 0.955 27.394 1.00 52.34 80 ASP A N 1
ATOM 626 C CA . ASP A 1 80 ? -1.572 0.782 25.987 1.00 52.34 80 ASP A CA 1
ATOM 627 C C . ASP A 1 80 ? -3.057 0.416 25.764 1.00 52.34 80 ASP A C 1
ATOM 629 O O . ASP A 1 80 ? -3.578 0.591 24.661 1.00 52.34 80 ASP A O 1
ATOM 633 N N . GLU A 1 81 ? -3.766 -0.080 26.783 1.00 55.84 81 GLU A N 1
ATOM 634 C CA . GLU A 1 81 ? -5.179 -0.484 26.690 1.00 55.84 81 GLU A CA 1
ATOM 635 C C . GLU A 1 81 ? -6.160 0.586 27.186 1.00 55.84 81 GLU A C 1
ATOM 637 O O . GLU A 1 81 ? -7.378 0.458 27.006 1.00 55.84 81 GLU A O 1
ATOM 642 N N . ARG A 1 82 ? -5.666 1.675 27.785 1.00 61.53 82 ARG A N 1
ATOM 643 C CA . ARG A 1 82 ? -6.534 2.768 28.228 1.00 61.53 82 ARG A CA 1
ATOM 644 C C . ARG A 1 82 ? -6.919 3.619 27.025 1.00 61.53 82 ARG A C 1
ATOM 646 O O . ARG A 1 82 ? -6.143 4.437 26.542 1.00 61.53 82 ARG A O 1
ATOM 653 N N . LYS A 1 83 ? -8.155 3.450 26.545 1.00 65.56 83 LYS A N 1
ATOM 654 C CA . LYS A 1 83 ? -8.755 4.371 25.570 1.00 65.56 83 LYS A CA 1
ATOM 655 C C . LYS A 1 83 ? -8.701 5.791 26.140 1.00 65.56 83 LYS A C 1
ATOM 657 O O . LYS A 1 83 ? -9.387 6.099 27.112 1.00 65.56 83 LYS A O 1
ATOM 662 N N . ILE A 1 84 ? -7.879 6.645 25.536 1.00 75.56 84 ILE A N 1
ATOM 663 C CA . ILE A 1 84 ? -7.797 8.060 25.894 1.00 75.56 84 ILE A CA 1
ATOM 664 C C . ILE A 1 84 ? -9.008 8.751 25.273 1.00 75.56 84 ILE A C 1
ATOM 666 O O . ILE A 1 84 ? -9.069 8.964 24.062 1.00 75.56 84 ILE A O 1
ATOM 670 N N . TYR A 1 85 ? -9.995 9.076 26.101 1.00 78.62 85 TYR A N 1
ATOM 671 C CA . TYR A 1 85 ? -11.125 9.894 25.683 1.00 78.62 85 TYR A CA 1
ATOM 672 C C . TYR A 1 85 ? -10.760 11.372 25.814 1.00 78.62 85 TYR A C 1
ATOM 674 O O . TYR A 1 85 ? -10.292 11.819 26.861 1.00 78.62 85 TYR A O 1
ATOM 682 N N . HIS A 1 86 ? -11.012 12.152 24.764 1.00 83.50 86 HIS A N 1
ATOM 683 C CA . HIS A 1 86 ? -10.838 13.605 24.779 1.00 83.50 86 HIS A CA 1
ATOM 684 C C . HIS A 1 86 ? -12.009 14.290 25.502 1.00 83.50 86 HIS A C 1
ATOM 686 O O . HIS A 1 86 ? -12.816 14.991 24.893 1.00 83.50 86 HIS A O 1
ATOM 692 N N . LEU A 1 87 ? -12.124 14.057 26.813 1.00 84.94 87 LEU A N 1
ATOM 693 C CA . LEU A 1 87 ? 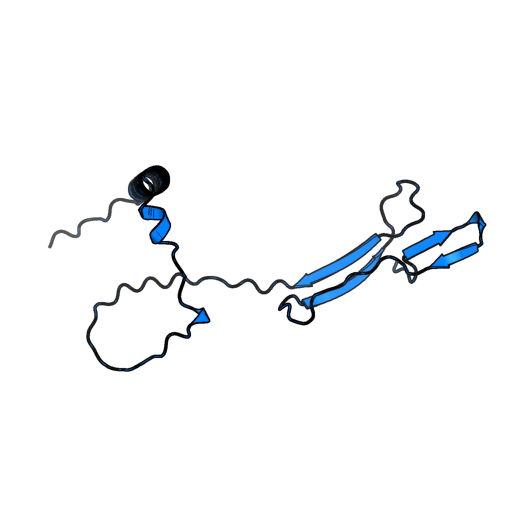-13.221 14.573 27.644 1.00 84.94 87 LEU A CA 1
ATOM 694 C C . LEU A 1 87 ? -13.262 16.105 27.693 1.00 84.94 87 LEU A C 1
ATOM 696 O O . LEU A 1 87 ? -14.330 16.688 27.842 1.00 84.94 87 LEU A O 1
ATOM 700 N N . ASN A 1 88 ? -12.121 16.766 27.497 1.00 89.19 88 ASN A N 1
ATOM 701 C CA . ASN A 1 88 ? -12.037 18.221 27.402 1.00 89.19 88 ASN A CA 1
ATOM 702 C C . ASN A 1 88 ? -12.887 18.792 26.255 1.00 89.19 88 ASN A C 1
ATOM 704 O O . ASN A 1 88 ? -13.361 19.919 26.352 1.00 89.19 88 ASN A O 1
ATOM 708 N N . LEU A 1 89 ? -13.132 18.020 25.191 1.00 88.06 89 LEU A N 1
ATOM 709 C CA . LEU A 1 89 ? -13.974 18.470 24.083 1.00 88.06 89 LEU A CA 1
ATOM 710 C C . LEU A 1 89 ? -15.447 18.612 24.488 1.00 88.06 89 LEU A C 1
ATOM 712 O O . LEU A 1 89 ? -16.152 19.416 23.891 1.00 88.06 89 LEU A O 1
ATOM 716 N N . LEU A 1 90 ? -15.909 17.908 25.529 1.00 88.62 90 LEU A N 1
ATOM 717 C CA . LEU A 1 90 ? -17.282 18.041 26.039 1.00 88.62 90 LEU A CA 1
ATOM 718 C C . LEU A 1 90 ? -17.556 19.407 26.687 1.00 88.62 90 LEU A C 1
ATOM 720 O O . LEU A 1 90 ? -18.714 19.739 26.926 1.00 88.62 90 LEU A O 1
ATOM 724 N N . GLN A 1 91 ? -16.517 20.207 26.947 1.00 92.06 91 GLN A N 1
ATOM 725 C CA . GLN A 1 91 ? -16.665 21.594 27.394 1.00 92.06 91 GLN A CA 1
ATOM 726 C C . GLN A 1 91 ? -17.170 22.515 26.273 1.00 92.06 91 GLN A C 1
ATOM 728 O O . GLN A 1 91 ? -17.689 23.591 26.553 1.00 92.06 91 GLN A O 1
ATOM 733 N N . GLN A 1 92 ? -17.025 22.115 25.004 1.00 95.50 92 GLN A N 1
ATOM 734 C CA . GLN A 1 92 ? -17.548 22.871 23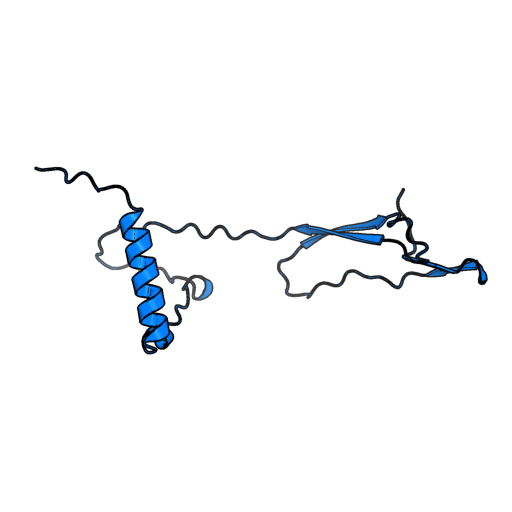.869 1.00 95.50 92 GLN A CA 1
ATOM 735 C C . GLN A 1 92 ? -19.012 22.503 23.615 1.00 95.50 92 GLN A C 1
ATOM 737 O O . GLN A 1 92 ? -19.335 21.341 23.358 1.00 95.50 92 GLN A O 1
ATOM 742 N N . GLU A 1 93 ? -19.895 23.505 23.611 1.00 93.06 93 GLU A N 1
ATOM 743 C CA . GLU A 1 93 ? -21.346 23.300 23.481 1.00 93.06 93 GLU A CA 1
ATOM 744 C C . GLU A 1 93 ? -21.725 22.560 22.186 1.00 93.06 93 GLU A C 1
ATOM 746 O O . GLU A 1 93 ? -22.583 21.679 22.186 1.00 93.06 93 GLU A O 1
ATOM 751 N N . SER A 1 94 ? -21.021 22.844 21.084 1.00 94.19 94 SER A N 1
ATOM 752 C CA . SER A 1 94 ? -21.234 22.185 19.790 1.00 94.19 94 SER A CA 1
ATOM 753 C C . SER A 1 94 ? -20.914 20.687 19.826 1.00 94.19 94 SER A C 1
ATOM 755 O O . SER A 1 94 ? -21.653 19.877 19.263 1.00 94.19 94 SER A O 1
ATOM 757 N N . VAL A 1 95 ? -19.836 20.303 20.515 1.00 92.25 95 VAL A N 1
ATOM 758 C CA . VAL A 1 95 ? -19.429 18.902 20.677 1.00 92.25 95 VAL A CA 1
ATOM 759 C C . VAL A 1 95 ? -20.392 18.181 21.612 1.00 92.25 95 VAL A C 1
ATOM 761 O O . VAL A 1 95 ? -20.802 17.060 21.315 1.00 92.25 95 VAL A O 1
ATOM 764 N N . LYS A 1 96 ? -20.807 18.838 22.700 1.00 94.06 96 LYS A N 1
ATOM 765 C CA . LYS A 1 96 ? -21.806 18.318 23.637 1.00 94.06 96 LYS A CA 1
ATOM 766 C C . LYS A 1 96 ? -23.137 18.033 22.940 1.00 94.06 96 LYS A C 1
ATOM 768 O O . LYS A 1 96 ? -23.656 16.928 23.064 1.00 94.06 96 LYS A O 1
ATOM 773 N N . HIS A 1 97 ? -23.647 18.978 22.147 1.00 95.25 97 HIS A N 1
ATOM 774 C CA . HIS A 1 97 ? -24.874 18.791 21.362 1.00 95.25 97 HIS A CA 1
ATOM 775 C C . HIS A 1 97 ? -24.758 17.648 20.349 1.00 95.25 97 HIS A C 1
ATOM 777 O O . HIS A 1 97 ? -25.665 16.824 20.231 1.00 95.25 97 HIS A O 1
ATOM 783 N N . LEU A 1 98 ? -23.636 17.564 19.628 1.00 93.38 98 LEU A N 1
ATOM 784 C CA . LEU A 1 98 ? -23.403 16.475 18.679 1.00 93.38 98 LEU A CA 1
ATOM 785 C C . LEU A 1 98 ? -23.377 15.112 19.379 1.00 93.38 98 LEU A C 1
ATOM 787 O O . LEU A 1 98 ? -23.915 14.137 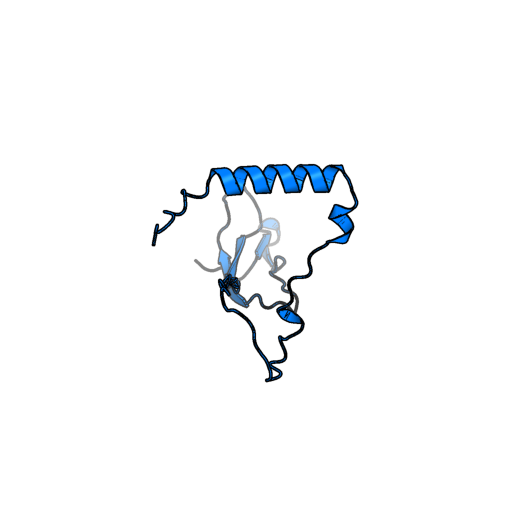18.853 1.00 93.38 98 LEU A O 1
ATOM 791 N N . TYR A 1 99 ? -22.740 15.045 20.548 1.00 92.88 99 TYR A N 1
ATOM 792 C CA . TYR A 1 99 ? -22.656 13.827 21.340 1.00 92.88 99 TYR A CA 1
ATOM 793 C C . TYR A 1 99 ? -24.032 13.406 21.863 1.00 92.88 99 TYR A C 1
ATOM 795 O O . TYR A 1 99 ? -24.411 12.252 21.678 1.00 92.88 99 TYR A O 1
ATOM 803 N N . GLN A 1 100 ? -24.808 14.351 22.403 1.00 93.00 100 GLN A N 1
ATOM 804 C CA . GLN A 1 100 ? -26.175 14.112 22.868 1.00 93.00 100 GLN A CA 1
ATOM 805 C C . GLN A 1 100 ? -27.054 13.543 21.751 1.00 93.00 100 GLN A C 1
ATOM 807 O O . GLN A 1 100 ? -27.613 12.465 21.897 1.00 93.00 100 GLN A O 1
ATOM 812 N N . ARG A 1 101 ? -27.069 14.184 20.575 1.00 94.38 101 ARG A N 1
ATOM 813 C CA . ARG A 1 101 ? -27.864 13.714 19.431 1.00 94.38 101 ARG A CA 1
ATOM 814 C C . ARG A 1 101 ? -27.522 12.278 19.020 1.00 94.38 101 ARG A C 1
ATOM 816 O O . ARG A 1 101 ? -28.401 11.512 18.629 1.00 94.38 101 ARG A O 1
ATOM 823 N N . ARG A 1 102 ? -26.235 11.918 19.059 1.00 93.25 102 ARG A N 1
ATOM 824 C CA . ARG A 1 102 ? -25.773 10.558 18.741 1.00 93.25 102 ARG A CA 1
ATOM 825 C C . ARG A 1 102 ? -26.193 9.554 19.809 1.00 93.25 102 ARG A C 1
ATOM 827 O O . ARG A 1 102 ? -26.580 8.450 19.443 1.00 93.25 102 ARG A O 1
ATOM 834 N N . LEU A 1 103 ? -26.131 9.934 21.086 1.00 91.94 103 LEU A N 1
ATOM 835 C CA . LEU A 1 103 ? -26.622 9.108 22.188 1.00 91.94 103 LEU A CA 1
ATOM 836 C C . LEU A 1 103 ? -28.120 8.848 22.053 1.00 91.94 103 LEU A C 1
ATOM 838 O O . LEU A 1 103 ? -28.528 7.695 22.097 1.00 91.94 103 LEU A O 1
ATOM 842 N N . ASP A 1 104 ? -28.911 9.892 21.812 1.00 93.75 104 ASP A N 1
ATOM 843 C CA . ASP A 1 104 ? -30.364 9.776 21.663 1.00 93.75 104 ASP A CA 1
ATOM 844 C C . ASP A 1 104 ? -30.726 8.845 20.494 1.00 93.75 104 ASP A C 1
ATOM 846 O O . ASP A 1 104 ? -31.616 8.007 20.609 1.00 93.75 104 ASP A O 1
ATOM 850 N N . SER A 1 105 ? -29.984 8.938 19.384 1.00 92.38 105 SER A N 1
ATOM 851 C CA . SER A 1 105 ? -30.174 8.057 18.223 1.00 92.38 105 SER A CA 1
ATOM 852 C C . SER A 1 105 ? -29.837 6.599 18.554 1.00 92.38 105 SER A C 1
ATOM 854 O O . SER A 1 105 ? -30.584 5.697 18.196 1.00 92.38 105 SER A O 1
ATOM 856 N N . ALA A 1 106 ? -28.737 6.363 19.274 1.00 89.75 106 ALA A N 1
ATOM 857 C CA . ALA A 1 106 ? -28.331 5.018 19.675 1.00 89.75 106 ALA A CA 1
ATOM 858 C C . ALA A 1 106 ? -29.302 4.390 20.689 1.00 89.75 106 ALA A C 1
ATOM 860 O O . ALA A 1 106 ? -29.542 3.188 20.641 1.00 89.75 106 ALA A O 1
ATOM 861 N N . LEU A 1 107 ? -29.869 5.198 21.591 1.00 89.19 107 LEU A N 1
ATOM 862 C CA . LEU A 1 107 ? -30.888 4.757 22.545 1.00 89.19 107 LEU A CA 1
ATOM 863 C C . LEU A 1 107 ? -32.214 4.435 21.851 1.00 89.19 107 LEU A C 1
ATOM 865 O O . LEU A 1 107 ? -32.876 3.482 22.238 1.00 89.19 107 LEU A O 1
ATOM 869 N N . ALA A 1 108 ? -32.582 5.186 20.810 1.00 86.12 108 ALA A N 1
ATOM 870 C CA . ALA A 1 108 ? -33.777 4.905 20.018 1.00 86.12 108 ALA A CA 1
ATOM 871 C C . ALA A 1 108 ? -33.655 3.620 19.176 1.00 86.12 108 ALA A C 1
ATOM 873 O O . ALA A 1 108 ? -34.659 2.969 18.904 1.00 86.12 108 ALA A O 1
ATOM 874 N N . GLU A 1 109 ? -32.441 3.257 18.753 1.00 81.19 109 GLU A N 1
ATOM 875 C CA . GLU A 1 109 ? -32.171 2.014 18.016 1.00 81.19 109 GLU A CA 1
ATOM 876 C C . GLU A 1 109 ? -32.035 0.782 18.927 1.00 81.19 109 GLU A C 1
ATOM 878 O O . GLU A 1 109 ? -32.049 -0.350 18.437 1.00 81.19 109 GLU A O 1
ATOM 883 N N . ALA A 1 110 ? -31.902 0.972 20.243 1.00 75.81 110 ALA A N 1
ATOM 884 C CA . ALA A 1 110 ? -31.842 -0.135 21.183 1.00 75.81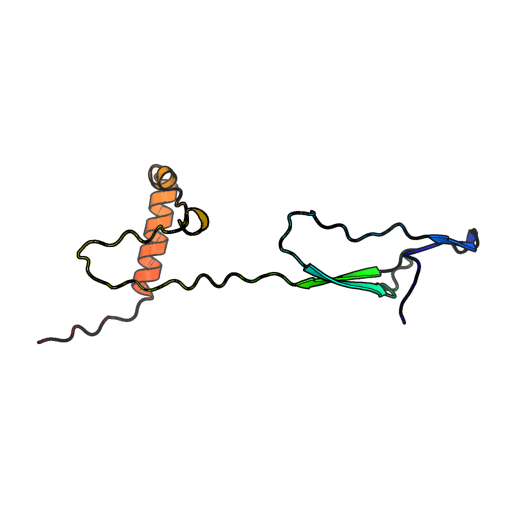 110 ALA A CA 1
ATOM 885 C C . ALA A 1 110 ? -33.233 -0.790 21.313 1.00 75.81 110 ALA A C 1
ATOM 887 O O . ALA A 1 110 ? -34.219 -0.083 21.537 1.00 75.81 110 ALA A O 1
ATOM 888 N N . PRO A 1 111 ? -33.351 -2.126 21.180 1.00 68.88 111 PRO A N 1
ATOM 889 C CA . PRO A 1 111 ? -34.615 -2.804 21.436 1.00 68.88 111 PRO A CA 1
ATOM 890 C C . PRO A 1 111 ? -35.028 -2.578 22.898 1.00 68.88 111 PRO A C 1
ATOM 892 O O . PRO A 1 111 ? -34.146 -2.502 23.761 1.00 68.88 111 PRO A O 1
ATOM 895 N N . PRO A 1 112 ? -36.336 -2.474 23.195 1.00 67.25 112 PRO A N 1
ATOM 896 C CA . PRO A 1 112 ? -36.793 -2.359 24.570 1.00 67.25 112 PRO A CA 1
ATOM 897 C C . PRO A 1 112 ? -36.277 -3.568 25.352 1.00 67.25 112 PRO A C 1
ATOM 899 O O . PRO A 1 112 ? -36.474 -4.712 24.940 1.00 67.25 112 PRO A O 1
ATOM 902 N N . SER A 1 113 ? -35.565 -3.312 26.450 1.00 67.06 113 SER A N 1
ATOM 903 C CA . SER A 1 113 ? -35.312 -4.346 27.442 1.00 67.06 113 SER A CA 1
ATOM 904 C C . SER A 1 113 ? -36.670 -4.795 27.960 1.00 67.06 113 SER A C 1
ATOM 906 O O . SER A 1 113 ? -37.433 -3.965 28.447 1.00 67.06 113 SER A O 1
ATOM 908 N N . GLU A 1 114 ? -36.990 -6.077 27.803 1.00 64.25 114 GLU A N 1
ATOM 909 C CA . GLU A 1 114 ? -38.109 -6.672 28.522 1.00 64.25 114 GLU A CA 1
ATOM 910 C C . GLU A 1 114 ? -37.808 -6.497 30.010 1.00 64.25 114 GLU A C 1
ATOM 912 O O . GLU A 1 114 ? -36.874 -7.105 30.540 1.00 64.25 114 GLU A O 1
ATOM 917 N N . ASP A 1 115 ? -38.542 -5.594 30.654 1.00 63.22 115 ASP A N 1
ATOM 918 C CA . ASP A 1 115 ? -38.583 -5.522 32.102 1.00 63.22 115 ASP A CA 1
ATOM 919 C C . ASP A 1 115 ? -39.133 -6.873 32.569 1.00 63.22 115 ASP A C 1
ATOM 921 O O . ASP A 1 115 ? -40.301 -7.201 32.356 1.00 63.22 115 ASP A O 1
ATOM 925 N N . ILE A 1 116 ? -38.254 -7.713 33.117 1.00 60.84 116 ILE A N 1
ATOM 926 C CA . ILE A 1 116 ? -38.659 -8.934 33.804 1.00 60.84 116 ILE A CA 1
ATOM 927 C C . ILE A 1 116 ? -39.330 -8.455 35.090 1.00 60.84 116 ILE A C 1
ATOM 929 O O . ILE A 1 116 ? -38.648 -8.121 36.058 1.00 60.84 116 ILE A O 1
ATOM 933 N N . GLU A 1 117 ? -40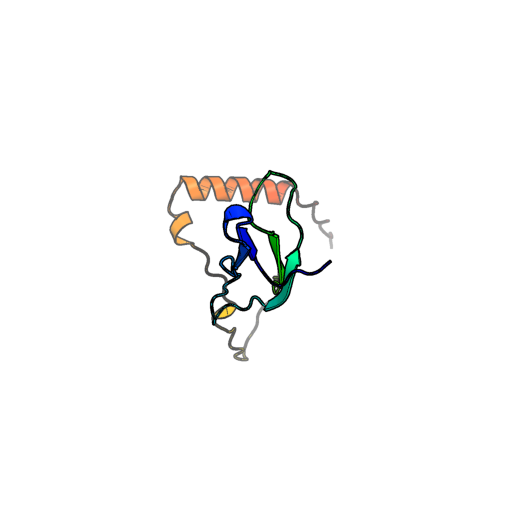.656 -8.338 35.057 1.00 53.59 117 GLU A N 1
ATOM 934 C CA . GLU A 1 117 ? -41.467 -8.161 36.259 1.00 53.59 117 GLU A CA 1
ATOM 935 C C . GLU A 1 117 ? -41.260 -9.392 37.164 1.00 53.59 117 GLU A C 1
ATOM 937 O O . GLU A 1 117 ? -41.444 -10.530 36.720 1.00 53.59 117 GLU A O 1
ATOM 942 N N . GLU A 1 118 ? -40.801 -9.152 38.399 1.00 45.56 118 GLU A N 1
ATOM 943 C CA . GLU A 1 118 ? -40.695 -10.149 39.481 1.00 45.56 118 GLU A CA 1
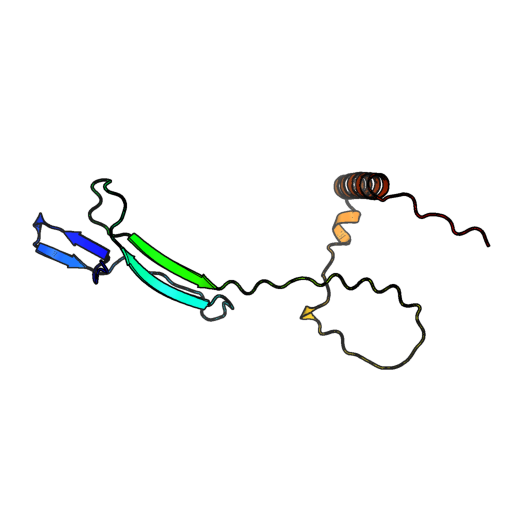ATOM 944 C C . GLU A 1 118 ? -42.066 -10.558 40.038 1.00 45.56 118 GLU A C 1
ATOM 946 O O . GLU A 1 118 ? -42.945 -9.675 40.188 1.00 45.56 118 GLU A O 1
#